Protein AF-Q3YJ24-F1 (afdb_monomer_lite)

Structure (mmCIF, N/CA/C/O backbone):
data_AF-Q3YJ24-F1
#
_entry.id   AF-Q3YJ24-F1
#
loop_
_atom_site.group_PDB
_atom_site.id
_atom_site.type_symbol
_atom_site.label_atom_id
_atom_site.label_alt_id
_atom_site.label_comp_id
_atom_site.label_asym_id
_atom_site.label_entity_id
_atom_site.label_seq_id
_atom_site.pdbx_PDB_ins_code
_atom_site.Cartn_x
_atom_site.Cartn_y
_atom_site.Cartn_z
_atom_site.occupancy
_atom_site.B_iso_or_equiv
_atom_site.auth_seq_id
_atom_site.auth_comp_id
_atom_site.auth_asym_id
_atom_site.auth_atom_id
_atom_site.pdbx_PDB_model_num
ATOM 1 N N . ALA A 1 1 ? -8.503 -7.978 -6.683 1.00 55.12 1 ALA A N 1
ATOM 2 C CA . ALA A 1 1 ? -8.125 -8.970 -5.659 1.00 55.12 1 ALA A CA 1
ATOM 3 C C . ALA A 1 1 ? -7.800 -8.287 -4.331 1.00 55.12 1 ALA A C 1
ATOM 5 O O . ALA A 1 1 ? -8.502 -8.546 -3.365 1.00 55.12 1 ALA A O 1
ATOM 6 N N . HIS A 1 2 ? -6.837 -7.352 -4.281 1.00 69.19 2 HIS A N 1
ATOM 7 C CA . HIS A 1 2 ? -6.417 -6.713 -3.018 1.00 69.19 2 HIS A CA 1
ATOM 8 C C . HIS A 1 2 ? -7.521 -5.976 -2.229 1.00 69.19 2 HIS A C 1
ATOM 10 O O . HIS A 1 2 ? -7.384 -5.855 -1.025 1.00 69.19 2 HIS A O 1
ATOM 16 N N . GLN A 1 3 ? -8.598 -5.510 -2.872 1.00 74.06 3 GLN A N 1
ATOM 17 C CA . GLN A 1 3 ? -9.699 -4.775 -2.212 1.00 74.06 3 GLN A CA 1
ATOM 18 C C . GLN A 1 3 ? -10.795 -5.683 -1.638 1.00 74.06 3 GLN A C 1
ATOM 20 O O . GLN A 1 3 ? -11.730 -5.222 -0.998 1.00 74.06 3 GLN A O 1
ATOM 25 N N . THR A 1 4 ? -10.741 -6.987 -1.919 1.00 82.38 4 THR A N 1
ATOM 26 C CA . THR A 1 4 ? -11.830 -7.922 -1.581 1.00 82.38 4 THR A CA 1
ATOM 27 C C . THR A 1 4 ? -11.365 -9.102 -0.738 1.00 82.38 4 THR A C 1
ATOM 29 O O . THR A 1 4 ? -12.187 -9.890 -0.285 1.00 82.38 4 THR A O 1
ATOM 32 N N . LEU A 1 5 ? -10.053 -9.276 -0.573 1.00 90.00 5 LEU A N 1
ATOM 33 C CA . LEU A 1 5 ? -9.471 -10.373 0.196 1.00 90.00 5 LEU A CA 1
ATOM 34 C C . LEU A 1 5 ? -9.221 -9.947 1.636 1.00 90.00 5 LEU A C 1
ATOM 36 O O . LEU A 1 5 ? -8.800 -8.828 1.882 1.00 90.00 5 LEU A O 1
ATOM 40 N N . ASN A 1 6 ? -9.373 -10.866 2.581 1.00 94.62 6 ASN A N 1
ATOM 41 C CA . ASN A 1 6 ? -8.941 -10.639 3.957 1.00 94.62 6 ASN A CA 1
ATOM 42 C C . ASN A 1 6 ? -7.487 -11.091 4.091 1.00 94.62 6 ASN A C 1
ATOM 44 O O . ASN A 1 6 ? -7.192 -12.260 3.839 1.00 94.62 6 ASN A O 1
ATOM 48 N N . TYR A 1 7 ? -6.584 -10.190 4.466 1.00 93.62 7 TYR A N 1
ATOM 49 C CA . TYR A 1 7 ? -5.164 -10.516 4.604 1.00 93.62 7 TYR A CA 1
ATOM 50 C C . TYR A 1 7 ? -4.448 -9.624 5.614 1.00 93.62 7 TYR A C 1
ATOM 52 O O . TYR A 1 7 ? -4.905 -8.543 5.987 1.00 93.62 7 TYR A O 1
ATOM 60 N N . GLU A 1 8 ? -3.284 -10.102 6.040 1.00 95.75 8 GLU A N 1
ATOM 61 C CA . GLU A 1 8 ? -2.324 -9.373 6.854 1.00 95.75 8 GLU A CA 1
ATOM 62 C C . GLU A 1 8 ? -0.966 -9.406 6.150 1.00 95.75 8 GLU A C 1
ATOM 64 O O . GLU A 1 8 ? -0.553 -10.438 5.619 1.00 95.75 8 GLU A O 1
ATOM 69 N N . GLN A 1 9 ? -0.277 -8.271 6.145 1.00 94.00 9 GLN A N 1
ATOM 70 C CA . GLN A 1 9 ? 1.064 -8.106 5.608 1.00 94.00 9 GLN A CA 1
ATOM 71 C C . GLN A 1 9 ? 1.954 -7.460 6.663 1.00 94.00 9 GLN A C 1
ATOM 73 O O . GLN A 1 9 ? 1.613 -6.430 7.241 1.00 94.00 9 GLN A O 1
ATOM 78 N N . LEU A 1 10 ? 3.116 -8.065 6.882 1.00 95.81 10 LEU A N 1
ATOM 79 C CA . LEU A 1 10 ? 4.224 -7.495 7.637 1.00 95.81 10 LEU A CA 1
ATOM 80 C C . LEU A 1 10 ? 5.298 -7.116 6.627 1.00 95.81 10 LEU A C 1
ATOM 82 O O . LEU A 1 10 ? 5.735 -7.970 5.853 1.00 95.81 10 LEU A O 1
ATOM 86 N N . TYR A 1 11 ? 5.696 -5.852 6.600 1.00 94.75 11 TYR A N 1
ATOM 87 C CA . TYR A 1 11 ? 6.665 -5.372 5.624 1.00 94.75 11 TYR A CA 1
ATOM 88 C C . TYR A 1 11 ? 7.549 -4.276 6.202 1.00 94.75 11 TYR A C 1
ATOM 90 O O . TYR A 1 11 ? 7.229 -3.645 7.208 1.00 94.75 11 TYR A O 1
ATOM 98 N N . ILE A 1 12 ? 8.685 -4.081 5.542 1.00 94.69 12 ILE A N 1
ATOM 99 C CA . ILE A 1 12 ? 9.585 -2.965 5.792 1.00 94.69 12 ILE A CA 1
ATOM 100 C C . ILE A 1 12 ? 9.316 -1.911 4.725 1.00 94.69 12 ILE A C 1
ATOM 102 O O . ILE A 1 12 ? 9.328 -2.220 3.531 1.00 94.69 12 ILE A O 1
ATOM 106 N N . PHE A 1 13 ? 9.091 -0.674 5.150 1.00 92.94 13 PHE A N 1
ATOM 107 C CA . PHE A 1 13 ? 9.051 0.483 4.271 1.00 92.94 13 PHE A CA 1
ATOM 108 C C . PHE A 1 13 ? 10.351 1.261 4.415 1.00 92.94 13 PHE A C 1
ATOM 110 O O . PHE A 1 13 ? 10.762 1.592 5.525 1.00 92.94 13 PHE A O 1
ATOM 117 N N . GLN A 1 14 ? 11.016 1.509 3.289 1.00 92.06 14 GLN A N 1
ATOM 118 C CA . GLN A 1 14 ? 12.280 2.230 3.257 1.00 92.06 14 GLN A CA 1
ATOM 119 C C . GLN A 1 14 ? 12.179 3.436 2.326 1.00 92.06 14 GLN A C 1
ATOM 121 O O . GLN A 1 14 ? 11.855 3.293 1.144 1.00 92.06 14 GLN A O 1
ATOM 126 N N . LYS A 1 15 ? 12.517 4.617 2.845 1.00 89.38 15 LYS A N 1
ATOM 127 C CA . LYS A 1 15 ? 12.589 5.871 2.092 1.00 89.38 15 LYS A CA 1
ATOM 128 C C . LYS A 1 15 ? 13.943 6.529 2.340 1.00 89.38 15 LYS A C 1
ATOM 130 O O . LYS A 1 15 ? 14.159 7.178 3.355 1.00 89.38 15 LYS A O 1
ATOM 135 N N . GLY A 1 16 ? 14.860 6.375 1.386 1.00 90.69 16 GLY A N 1
ATOM 136 C CA . GLY A 1 16 ? 16.252 6.772 1.600 1.00 90.69 16 GLY A CA 1
ATOM 137 C C . GLY A 1 16 ? 16.880 5.918 2.702 1.00 90.69 16 GLY A C 1
ATOM 138 O O . GLY A 1 16 ? 16.890 4.690 2.587 1.00 90.69 16 GLY A O 1
ATOM 139 N N . ASP A 1 17 ? 17.363 6.572 3.755 1.00 93.19 17 ASP A N 1
ATOM 140 C CA . ASP A 1 17 ? 17.972 5.914 4.918 1.00 93.19 17 ASP A CA 1
ATOM 141 C C . ASP A 1 17 ? 16.952 5.567 6.016 1.00 93.19 17 ASP A C 1
ATOM 143 O O . ASP A 1 17 ? 17.267 4.798 6.925 1.00 93.19 17 ASP A O 1
ATOM 147 N N . ASP A 1 18 ? 15.724 6.088 5.924 1.00 90.06 18 ASP A N 1
ATOM 148 C CA . ASP A 1 18 ? 14.662 5.806 6.887 1.00 90.06 18 ASP A CA 1
ATOM 149 C C . ASP A 1 18 ? 14.055 4.431 6.606 1.00 90.06 18 ASP A C 1
ATOM 151 O O . ASP A 1 18 ? 13.617 4.151 5.486 1.00 90.06 18 ASP A O 1
ATOM 155 N N . VAL A 1 19 ? 14.024 3.577 7.629 1.00 92.81 19 VAL A N 1
ATOM 156 C CA . VAL A 1 19 ? 13.500 2.207 7.575 1.00 92.81 19 VAL A CA 1
ATOM 157 C C . VAL A 1 19 ? 12.467 2.036 8.684 1.00 92.81 19 VAL A C 1
ATOM 159 O O . VAL A 1 19 ? 12.742 2.349 9.841 1.00 92.81 19 VAL A O 1
ATOM 162 N N . THR A 1 20 ? 11.281 1.531 8.352 1.00 93.38 20 THR A N 1
ATOM 163 C CA . THR A 1 20 ? 10.182 1.343 9.311 1.00 93.38 20 THR A CA 1
ATOM 164 C C . THR A 1 20 ? 9.511 -0.008 9.112 1.00 93.38 20 THR A C 1
ATOM 166 O O . THR A 1 20 ? 9.195 -0.387 7.983 1.00 93.38 20 THR A O 1
ATOM 169 N N . SER A 1 21 ? 9.269 -0.731 10.207 1.00 96.00 21 SER A N 1
ATOM 170 C CA . SER A 1 21 ? 8.483 -1.965 10.189 1.00 96.00 21 SER A CA 1
ATOM 171 C C . SER A 1 21 ? 6.998 -1.663 10.361 1.00 96.00 21 SER A C 1
ATOM 173 O O . SER A 1 21 ? 6.586 -0.972 11.295 1.00 96.00 21 SER A O 1
ATOM 175 N N . LEU A 1 22 ? 6.182 -2.217 9.469 1.00 96.06 22 LEU A N 1
ATOM 176 C CA . LEU A 1 22 ? 4.752 -1.949 9.387 1.00 96.06 22 LEU A CA 1
ATOM 177 C C . LEU A 1 22 ? 3.954 -3.247 9.369 1.00 96.06 22 LEU A C 1
ATOM 179 O O . LEU A 1 22 ? 4.390 -4.274 8.837 1.00 96.06 22 LEU A O 1
ATOM 183 N N . ARG A 1 23 ? 2.742 -3.182 9.920 1.00 96.69 23 ARG A N 1
ATOM 184 C CA . ARG A 1 23 ? 1.712 -4.201 9.725 1.00 96.69 23 ARG A CA 1
ATOM 185 C C . ARG A 1 23 ? 0.496 -3.580 9.067 1.00 96.69 23 ARG A C 1
ATOM 187 O O . ARG A 1 23 ? -0.144 -2.716 9.662 1.00 96.69 23 ARG A O 1
ATOM 194 N N . TYR A 1 24 ? 0.147 -4.083 7.893 1.00 95.69 24 TYR A N 1
ATOM 195 C CA . TYR A 1 24 ? -1.083 -3.742 7.200 1.00 95.69 24 TYR A CA 1
ATOM 196 C C . TYR A 1 24 ? -2.072 -4.902 7.285 1.00 95.69 24 TYR A C 1
ATOM 198 O O . TYR A 1 24 ? -1.725 -6.054 7.028 1.00 95.69 24 TYR A O 1
ATOM 206 N N . ARG A 1 25 ? -3.311 -4.609 7.663 1.00 96.06 25 ARG A N 1
ATOM 207 C CA . ARG A 1 25 ? -4.430 -5.551 7.651 1.00 96.06 25 ARG A CA 1
ATOM 208 C C . ARG A 1 25 ? -5.512 -4.985 6.771 1.00 96.06 25 ARG A C 1
ATOM 210 O O . ARG A 1 25 ? -5.867 -3.823 6.929 1.00 96.06 25 ARG A O 1
ATOM 217 N N . HIS A 1 26 ? -6.071 -5.830 5.928 1.00 94.69 26 HIS A N 1
ATOM 218 C CA . HIS A 1 26 ? -7.228 -5.496 5.122 1.00 94.69 26 HIS A CA 1
ATOM 219 C C . HIS A 1 26 ? -8.315 -6.537 5.365 1.00 94.69 26 HIS A C 1
ATOM 221 O O . HIS A 1 26 ? -8.043 -7.741 5.436 1.00 94.69 26 HIS A O 1
ATOM 227 N N . ALA A 1 27 ? -9.546 -6.061 5.503 1.00 95.12 27 ALA A N 1
ATOM 228 C CA . ALA A 1 27 ? -10.728 -6.884 5.623 1.00 95.12 27 ALA A CA 1
ATOM 229 C C . ALA A 1 27 ? -11.856 -6.310 4.766 1.00 95.12 27 ALA A C 1
ATOM 231 O O . ALA A 1 27 ? -12.082 -5.105 4.726 1.00 95.12 27 ALA A O 1
ATOM 232 N N . TYR A 1 28 ? -12.592 -7.200 4.119 1.00 93.12 28 TYR A N 1
ATOM 233 C CA . TYR A 1 28 ? -13.802 -6.892 3.387 1.00 93.12 28 TYR A CA 1
ATOM 234 C C . TYR A 1 28 ? -14.950 -7.691 4.000 1.00 93.12 28 TYR A C 1
ATOM 236 O O . TYR A 1 28 ? -14.935 -8.925 3.987 1.00 93.12 28 TYR A O 1
ATOM 244 N N . ASP A 1 29 ? -15.932 -6.995 4.564 1.00 92.62 29 ASP A N 1
ATOM 245 C CA . ASP A 1 29 ? -17.090 -7.607 5.215 1.00 92.62 29 ASP A CA 1
ATOM 246 C C . ASP A 1 29 ? -18.370 -6.845 4.870 1.00 92.62 29 ASP A C 1
ATOM 248 O O . ASP A 1 29 ? -18.388 -5.620 4.859 1.00 92.62 29 ASP A O 1
ATOM 252 N N . ASN A 1 30 ? -19.453 -7.570 4.574 1.00 90.75 30 ASN A N 1
ATOM 253 C CA . ASN A 1 30 ? -20.771 -6.997 4.268 1.00 90.75 30 ASN A CA 1
ATOM 254 C C . ASN A 1 30 ? -20.771 -5.877 3.203 1.00 90.75 30 ASN A C 1
ATOM 256 O O . ASN A 1 30 ? -21.548 -4.927 3.280 1.00 90.75 30 ASN A O 1
ATOM 260 N N . GLY A 1 31 ? -19.914 -5.995 2.184 1.00 88.88 31 GLY A N 1
ATOM 261 C CA . GLY A 1 31 ? -19.793 -4.993 1.122 1.00 88.88 31 GLY A CA 1
ATOM 262 C C . GLY A 1 31 ? -18.896 -3.805 1.479 1.00 88.88 31 GLY A C 1
ATOM 263 O O . GLY A 1 31 ? -18.763 -2.888 0.669 1.00 88.88 31 GLY A O 1
ATOM 264 N N . GLN A 1 32 ? -18.288 -3.829 2.666 1.00 90.12 32 GLN A N 1
ATOM 265 C CA . GLN A 1 32 ? -17.530 -2.733 3.236 1.00 90.12 32 GLN A CA 1
ATOM 266 C C . GLN A 1 32 ? -16.053 -3.091 3.416 1.00 90.12 32 GLN A C 1
ATOM 268 O O . GLN A 1 32 ? -15.708 -4.132 3.973 1.00 90.12 32 GLN A O 1
ATOM 273 N N . GLU A 1 33 ? -15.184 -2.193 2.958 1.00 91.62 33 GLU A N 1
ATOM 274 C CA . GLU A 1 33 ? -13.741 -2.256 3.171 1.00 91.62 33 GLU A CA 1
ATOM 275 C C . GLU A 1 33 ? -13.358 -1.668 4.535 1.00 91.62 33 GLU A C 1
ATOM 277 O O . GLU A 1 33 ? -13.878 -0.626 4.961 1.00 91.62 33 GLU A O 1
ATOM 282 N N . TYR A 1 34 ? -12.428 -2.357 5.190 1.00 95.19 34 TYR A N 1
ATOM 283 C CA . TYR A 1 34 ? -11.760 -1.969 6.419 1.00 95.19 34 TYR A CA 1
ATOM 284 C C . TYR A 1 34 ? -10.264 -2.212 6.259 1.00 95.19 34 TYR A C 1
ATOM 286 O O . TYR A 1 34 ? -9.844 -3.248 5.739 1.00 95.19 34 TYR A O 1
ATOM 294 N N . ALA A 1 35 ? -9.447 -1.307 6.783 1.00 95.62 35 ALA A N 1
ATOM 295 C CA . ALA A 1 35 ? -8.011 -1.531 6.844 1.00 95.62 35 ALA A CA 1
ATOM 296 C C . ALA A 1 35 ? -7.401 -0.959 8.122 1.00 95.62 35 ALA A C 1
ATOM 298 O O . ALA A 1 35 ? -7.939 -0.039 8.732 1.00 95.62 35 ALA A O 1
ATOM 299 N N . GLN A 1 36 ? -6.260 -1.507 8.520 1.00 96.69 36 GLN A N 1
ATOM 300 C CA . GLN A 1 36 ? -5.425 -0.992 9.598 1.00 96.69 36 GLN A CA 1
ATOM 301 C C . GLN A 1 36 ? -3.983 -0.966 9.109 1.00 96.69 36 GLN A C 1
ATOM 303 O O . GLN A 1 36 ? -3.470 -2.001 8.688 1.00 96.69 36 GLN A O 1
ATOM 308 N N . LEU A 1 37 ? -3.323 0.179 9.235 1.00 96.75 37 LEU A N 1
ATOM 309 C CA . LEU A 1 37 ? -1.875 0.294 9.136 1.00 96.75 37 LEU A CA 1
ATOM 310 C C . LEU A 1 37 ? -1.316 0.619 10.520 1.00 96.75 37 LEU A C 1
ATOM 312 O O . LEU A 1 37 ? -1.809 1.518 11.195 1.00 96.75 37 LEU A O 1
ATOM 316 N N . LEU A 1 38 ? -0.315 -0.138 10.958 1.00 97.00 38 LEU A N 1
ATOM 317 C CA . LEU A 1 38 ? 0.305 0.016 12.268 1.00 97.00 38 LEU A CA 1
ATOM 318 C C . LEU A 1 38 ? 1.824 0.115 12.135 1.00 97.00 38 LEU A C 1
ATOM 320 O O . LEU A 1 38 ? 2.450 -0.799 11.593 1.00 97.00 38 LEU A O 1
ATOM 324 N N . HIS A 1 39 ? 2.396 1.160 12.729 1.00 96.12 39 HIS A N 1
ATOM 325 C CA . HIS A 1 39 ? 3.832 1.284 12.962 1.00 96.12 39 HIS A CA 1
ATOM 326 C C . HIS A 1 39 ? 4.238 0.351 14.104 1.00 96.12 39 HIS A C 1
ATOM 328 O O . HIS A 1 39 ? 3.673 0.397 15.201 1.00 96.12 39 HIS A O 1
ATOM 334 N N . LEU A 1 40 ? 5.167 -0.563 13.816 1.00 95.69 40 LEU A N 1
ATOM 335 C CA . LEU A 1 40 ? 5.638 -1.572 14.772 1.00 95.69 40 LEU A CA 1
ATOM 336 C C . LEU A 1 40 ? 6.852 -1.098 15.575 1.00 95.69 40 LEU A C 1
ATOM 338 O O . LEU A 1 40 ? 7.099 -1.621 16.661 1.00 95.69 40 LEU A O 1
ATOM 342 N N . ASP A 1 41 ? 7.564 -0.108 15.046 1.00 89.88 41 ASP A N 1
ATOM 343 C CA . ASP A 1 41 ? 8.732 0.514 15.657 1.00 89.88 41 ASP A CA 1
ATOM 344 C C . ASP A 1 41 ? 8.390 1.939 16.130 1.00 89.88 41 ASP A C 1
ATOM 346 O O . ASP A 1 41 ? 7.385 2.516 15.719 1.00 89.88 41 ASP A O 1
ATOM 350 N N . ALA A 1 42 ? 9.256 2.527 16.962 1.00 84.81 42 ALA A N 1
ATOM 351 C CA . ALA A 1 42 ? 9.107 3.885 17.501 1.00 84.81 42 ALA A CA 1
ATOM 352 C C . ALA A 1 42 ? 7.785 4.117 18.274 1.00 84.81 42 ALA A C 1
ATOM 354 O O . ALA A 1 42 ? 7.295 3.230 18.980 1.00 84.81 42 ALA A O 1
ATOM 355 N N . THR A 1 43 ? 7.263 5.348 18.255 1.00 88.75 43 THR A N 1
ATOM 356 C CA . THR A 1 43 ? 5.964 5.683 18.846 1.00 88.75 43 THR A CA 1
ATOM 357 C C . THR A 1 43 ? 4.855 4.976 18.086 1.00 88.75 43 THR A C 1
ATOM 359 O O . THR A 1 43 ? 4.836 4.962 16.860 1.00 88.75 43 THR A O 1
ATOM 362 N N . ARG A 1 44 ? 3.913 4.390 18.828 1.00 92.75 44 ARG A N 1
ATOM 363 C CA . ARG A 1 44 ? 2.791 3.665 18.238 1.00 92.75 44 ARG A CA 1
ATOM 364 C C . ARG A 1 44 ? 1.898 4.629 17.456 1.00 92.75 44 ARG A C 1
ATOM 366 O O . ARG A 1 44 ? 1.102 5.343 18.061 1.00 92.75 44 ARG A O 1
ATOM 373 N N . GLU A 1 45 ? 1.995 4.573 16.136 1.00 95.75 45 GLU A N 1
ATOM 374 C CA . GLU A 1 45 ? 1.089 5.246 15.210 1.00 95.75 45 GLU A CA 1
ATOM 375 C C . GLU A 1 45 ? 0.227 4.230 14.467 1.00 95.75 45 GLU A C 1
ATOM 377 O O . GLU A 1 45 ? 0.694 3.165 14.049 1.00 95.75 45 GLU A O 1
ATOM 382 N N . GLU A 1 46 ? -1.058 4.539 14.349 1.00 96.75 46 GLU A N 1
ATOM 383 C CA . GLU A 1 46 ? -2.062 3.640 13.807 1.00 96.75 46 GLU A CA 1
ATOM 384 C C . GLU A 1 46 ? -3.054 4.418 12.941 1.00 96.75 46 GLU A C 1
ATOM 386 O O . GLU A 1 46 ? -3.653 5.399 13.387 1.00 96.75 46 GLU A O 1
ATOM 391 N N . MET A 1 47 ? -3.250 3.953 11.709 1.00 97.31 47 MET A N 1
ATOM 392 C CA . MET A 1 47 ? -4.300 4.431 10.818 1.00 97.31 47 MET A CA 1
ATOM 393 C C . MET A 1 47 ? -5.352 3.344 10.636 1.00 97.31 47 MET A C 1
ATOM 395 O O . MET A 1 47 ? -5.017 2.189 10.371 1.00 97.31 47 MET A O 1
ATOM 399 N N . ILE A 1 48 ? -6.627 3.710 10.749 1.00 97.44 48 ILE A N 1
ATOM 400 C CA . ILE A 1 48 ? -7.751 2.785 10.570 1.00 97.44 48 ILE A CA 1
ATOM 401 C C . ILE A 1 48 ? -8.683 3.339 9.499 1.00 97.44 48 ILE A C 1
ATOM 403 O O . ILE A 1 48 ? -9.276 4.400 9.687 1.00 97.44 48 ILE A O 1
ATOM 407 N N . LEU A 1 49 ? -8.833 2.602 8.402 1.00 95.81 49 LEU A N 1
ATOM 408 C CA . LEU A 1 49 ? -9.835 2.847 7.372 1.00 95.81 49 LEU A CA 1
ATOM 409 C C . LEU A 1 49 ? -11.136 2.142 7.746 1.00 95.81 49 LEU A C 1
ATOM 411 O O . LEU A 1 49 ? -11.159 0.935 8.004 1.00 95.81 49 LEU A O 1
ATOM 415 N N . ARG A 1 50 ? -12.226 2.898 7.700 1.00 95.31 50 ARG A N 1
ATOM 416 C CA . ARG A 1 50 ? -13.589 2.383 7.689 1.00 95.31 50 ARG A CA 1
ATOM 417 C C . ARG A 1 50 ? -14.388 3.212 6.700 1.00 95.31 50 ARG A C 1
ATOM 419 O O . ARG A 1 50 ? -14.467 4.427 6.863 1.00 95.31 50 ARG A O 1
ATOM 426 N N . GLU A 1 51 ? -15.016 2.555 5.731 1.00 88.62 51 GLU A N 1
ATOM 427 C CA . GLU A 1 51 ? -15.743 3.268 4.673 1.00 88.62 51 GLU A CA 1
ATOM 428 C C . GLU A 1 51 ? -14.800 4.153 3.861 1.00 88.62 51 GLU A C 1
ATOM 430 O O . GLU A 1 51 ? -13.850 3.649 3.271 1.00 88.62 51 GLU A O 1
ATOM 435 N N . ASP A 1 52 ? -15.061 5.449 3.809 1.00 92.62 52 ASP A N 1
ATOM 436 C CA . ASP A 1 52 ? -14.242 6.447 3.134 1.00 92.62 52 ASP A CA 1
ATOM 437 C C . ASP A 1 52 ? -13.599 7.407 4.141 1.00 92.62 52 ASP A C 1
ATOM 439 O O . ASP A 1 52 ? -13.313 8.564 3.822 1.00 92.62 52 ASP A O 1
ATOM 443 N N . VAL A 1 53 ? -13.400 6.939 5.377 1.00 96.44 53 VAL A N 1
ATOM 444 C CA . VAL A 1 53 ? -12.816 7.712 6.469 1.00 96.44 53 VAL A CA 1
ATOM 445 C C . VAL A 1 53 ? -11.632 6.961 7.061 1.00 96.44 53 VAL A C 1
ATOM 447 O O . VAL A 1 53 ? -11.756 5.824 7.519 1.00 96.44 53 VAL A O 1
ATOM 450 N N . VAL A 1 54 ? -10.484 7.632 7.102 1.00 97.56 54 VAL A N 1
ATOM 451 C CA . VAL A 1 54 ? -9.285 7.148 7.787 1.00 97.56 54 VAL A CA 1
ATOM 452 C C . VAL A 1 54 ? -9.118 7.924 9.085 1.00 97.56 54 VAL A C 1
ATOM 454 O O . VAL A 1 54 ? -8.999 9.150 9.070 1.00 97.56 54 VAL A O 1
ATOM 457 N N . GLY A 1 55 ? -9.138 7.211 10.208 1.00 97.81 55 GLY A N 1
ATOM 458 C CA . GLY A 1 55 ? -8.784 7.738 11.523 1.00 97.81 55 GLY A CA 1
ATOM 459 C C . GLY A 1 55 ? -7.290 7.588 11.789 1.00 97.81 55 GLY A C 1
ATOM 460 O O . GLY A 1 55 ? -6.724 6.544 11.479 1.00 97.81 55 GLY A O 1
ATOM 461 N N . TYR A 1 56 ? -6.685 8.616 12.378 1.00 97.44 56 TYR A N 1
ATOM 462 C CA . TYR A 1 56 ? -5.261 8.697 12.696 1.00 97.44 56 TYR A CA 1
ATOM 463 C C . TYR A 1 56 ? -5.063 8.763 14.211 1.00 97.44 56 TYR A C 1
ATOM 465 O O . TYR A 1 56 ? -5.659 9.614 14.881 1.00 97.44 56 TYR A 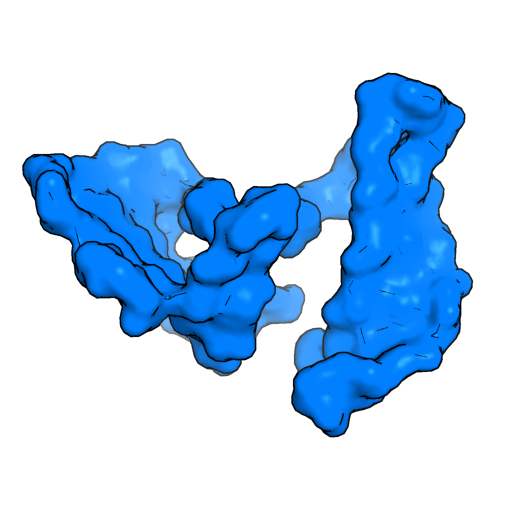O 1
ATOM 473 N N . PHE A 1 57 ? -4.219 7.880 14.743 1.00 97.19 57 PHE A N 1
ATOM 474 C CA . PHE A 1 57 ? -3.924 7.753 16.167 1.00 97.19 57 PHE A CA 1
ATOM 475 C C . PHE A 1 57 ? -2.409 7.713 16.387 1.00 97.19 57 PHE A C 1
ATOM 477 O O . PHE A 1 57 ? -1.708 6.957 15.721 1.00 97.19 57 PHE A O 1
ATOM 484 N N . GLY A 1 58 ? -1.910 8.489 17.346 1.00 95.12 58 GLY A N 1
ATOM 485 C CA . GLY A 1 58 ? -0.485 8.581 17.668 1.00 95.12 58 GLY A CA 1
ATOM 486 C C . GLY A 1 58 ? -0.246 9.492 18.870 1.00 95.12 58 GLY A C 1
ATOM 487 O O . GLY A 1 58 ? -1.168 9.737 19.651 1.00 95.12 58 GLY A O 1
ATOM 488 N N . ASP A 1 59 ? 0.967 10.032 19.002 1.00 95.06 59 ASP A N 1
ATOM 489 C CA . ASP A 1 59 ? 1.317 11.022 20.040 1.00 95.06 59 ASP A CA 1
ATOM 490 C C . ASP A 1 59 ? 0.886 12.450 19.641 1.00 95.06 59 ASP A C 1
ATOM 492 O O . ASP A 1 59 ? 1.644 13.419 19.665 1.00 95.06 59 ASP A O 1
ATOM 496 N N . TYR A 1 60 ? -0.357 12.564 19.181 1.00 95.00 60 TYR A N 1
ATOM 497 C CA . TYR A 1 60 ? -1.011 13.795 18.749 1.00 95.00 60 TYR A CA 1
ATOM 498 C C . TYR A 1 60 ? -2.524 13.677 18.960 1.00 95.00 60 TYR A C 1
ATOM 500 O O . TYR A 1 60 ? -3.054 12.593 19.204 1.00 95.00 60 TYR A O 1
ATOM 508 N N . GLN A 1 61 ? -3.246 14.797 18.863 1.00 97.19 61 GLN A N 1
ATOM 509 C CA . GLN A 1 61 ? -4.707 14.790 18.955 1.00 97.19 61 GLN A CA 1
ATOM 510 C C . GLN A 1 61 ? -5.299 13.973 17.791 1.00 97.19 61 GLN A C 1
ATOM 512 O O . GLN A 1 61 ? -5.110 14.377 16.641 1.00 97.19 61 GLN A O 1
ATOM 517 N N . PRO A 1 62 ? -6.040 12.876 18.051 1.00 97.69 62 PRO A N 1
ATOM 518 C CA . PRO A 1 62 ? -6.595 12.052 16.985 1.00 97.69 62 PRO A CA 1
ATOM 519 C C . PRO A 1 62 ? -7.507 12.848 16.055 1.00 97.69 62 PRO A C 1
ATOM 521 O O . PRO A 1 62 ? -8.295 13.688 16.503 1.00 97.69 62 PRO A O 1
ATOM 524 N N . PHE A 1 63 ? -7.414 12.554 14.763 1.00 97.38 63 PHE A N 1
ATOM 525 C CA . PHE A 1 63 ? -8.202 13.202 13.719 1.00 97.38 63 PHE A CA 1
ATOM 526 C C . PHE A 1 63 ? -8.635 12.193 12.654 1.00 97.38 63 PHE A C 1
ATOM 528 O O . PHE A 1 63 ? -8.259 11.019 12.684 1.00 97.38 63 PHE A O 1
ATOM 535 N N . SER A 1 64 ? -9.476 12.631 11.719 1.00 97.44 64 SER A N 1
ATOM 536 C CA . SER A 1 64 ? -9.915 11.789 10.607 1.00 97.44 64 SER A CA 1
ATOM 537 C C . SER A 1 64 ? -9.952 12.564 9.303 1.00 97.44 64 SER A C 1
ATOM 539 O O . SER A 1 64 ? -10.283 13.751 9.286 1.00 97.44 64 SER A O 1
ATOM 541 N N . LEU A 1 65 ? -9.631 11.876 8.212 1.00 96.75 65 LEU A N 1
ATOM 542 C CA . LEU A 1 65 ? -9.671 12.410 6.857 1.00 96.75 65 LEU A CA 1
ATOM 543 C C . LEU A 1 65 ? -10.632 11.589 6.006 1.00 96.75 65 LEU A C 1
ATOM 545 O O . LEU A 1 65 ? -10.689 10.366 6.125 1.00 96.75 65 LEU A O 1
ATOM 549 N N . LYS A 1 66 ? -11.370 12.272 5.128 1.00 96.38 66 LYS A N 1
ATOM 550 C CA . LYS A 1 66 ? -12.241 11.621 4.152 1.00 96.38 66 LYS A CA 1
ATOM 551 C C . LYS A 1 66 ? -11.420 11.213 2.927 1.00 96.38 66 LYS A C 1
ATOM 553 O O . LYS A 1 66 ? -11.082 12.062 2.104 1.00 96.38 66 LYS A O 1
ATOM 558 N N . THR A 1 67 ? -11.077 9.935 2.833 1.00 92.94 67 THR A N 1
ATOM 559 C CA . THR A 1 67 ? -10.269 9.338 1.764 1.00 92.94 67 THR A CA 1
ATOM 560 C C . THR A 1 67 ? -10.625 7.853 1.614 1.00 92.94 67 THR A C 1
ATOM 562 O O . THR A 1 67 ? -10.860 7.187 2.622 1.00 92.94 67 THR A O 1
ATOM 565 N N . PRO A 1 68 ? -10.663 7.305 0.385 1.00 90.62 68 PRO A N 1
ATOM 566 C CA . PRO A 1 68 ? -11.033 5.907 0.158 1.00 90.62 68 PRO A CA 1
ATOM 567 C C . PRO A 1 68 ? -9.948 4.892 0.557 1.00 90.62 68 PRO A C 1
ATOM 569 O O . PRO A 1 68 ? -10.199 3.698 0.490 1.00 90.62 68 PRO A O 1
ATOM 572 N N . HIS A 1 69 ? -8.738 5.330 0.916 1.00 90.19 69 HIS A N 1
ATOM 573 C CA . HIS A 1 69 ? -7.644 4.456 1.351 1.00 90.19 69 HIS A CA 1
ATOM 574 C C . HIS A 1 69 ? -6.653 5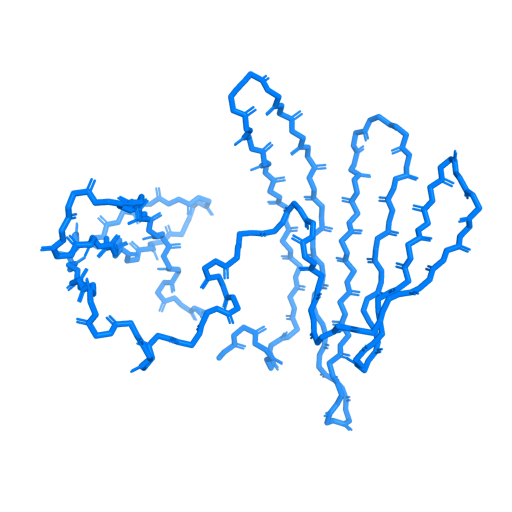.199 2.256 1.00 90.19 69 HIS A C 1
ATOM 576 O O . HIS A 1 69 ? -6.607 6.434 2.265 1.00 90.19 69 HIS A O 1
ATOM 582 N N . ILE A 1 70 ? -5.844 4.435 2.997 1.00 92.12 70 ILE A N 1
ATOM 583 C CA . ILE A 1 70 ? -4.725 4.951 3.801 1.00 92.12 70 ILE A CA 1
ATOM 584 C C . ILE A 1 70 ? -3.631 5.442 2.841 1.00 92.12 70 ILE A C 1
ATOM 586 O O . ILE A 1 70 ? -3.177 4.683 1.984 1.00 92.12 70 ILE A O 1
ATOM 590 N N . LEU A 1 71 ? -3.252 6.718 2.953 1.00 86.00 71 LEU A N 1
ATOM 591 C CA . LEU A 1 71 ? -2.292 7.377 2.054 1.00 86.00 71 LEU A CA 1
ATOM 592 C C . LEU A 1 71 ? -0.836 7.222 2.510 1.00 86.00 71 LEU A C 1
ATOM 594 O O . LEU A 1 71 ? 0.082 7.333 1.697 1.00 86.00 71 LEU A O 1
ATOM 598 N N . ASP A 1 72 ? -0.643 6.998 3.804 1.00 87.19 72 ASP A N 1
ATOM 599 C CA . ASP A 1 72 ? 0.651 6.991 4.471 1.00 87.19 72 ASP A CA 1
ATOM 600 C C . ASP A 1 72 ? 1.304 5.609 4.403 1.00 87.19 72 ASP A C 1
ATOM 602 O O . ASP A 1 72 ? 0.620 4.590 4.497 1.00 87.19 72 ASP A O 1
ATOM 606 N N . ASP A 1 73 ? 2.624 5.593 4.197 1.00 83.62 73 ASP A N 1
ATOM 607 C CA . ASP A 1 73 ? 3.536 4.440 4.283 1.00 83.62 73 ASP A CA 1
ATOM 608 C C . ASP A 1 73 ? 3.065 3.125 3.632 1.00 83.62 73 ASP A C 1
ATOM 610 O O . ASP A 1 73 ? 3.531 2.022 3.941 1.00 83.62 73 ASP A O 1
ATOM 614 N N . PHE A 1 74 ? 2.183 3.255 2.640 1.00 81.75 74 PHE A N 1
ATOM 615 C CA . PHE A 1 74 ? 1.715 2.193 1.769 1.00 81.75 74 PHE A CA 1
ATOM 616 C C . PHE A 1 74 ? 1.929 2.609 0.305 1.00 81.75 74 PHE A C 1
ATOM 618 O O . PHE A 1 74 ? 1.594 3.735 -0.075 1.00 81.75 74 PHE A O 1
ATOM 625 N N . PRO A 1 75 ? 2.502 1.750 -0.559 1.00 83.06 75 PRO A N 1
ATOM 626 C CA . PRO A 1 75 ? 2.814 2.142 -1.930 1.00 83.06 75 PRO A CA 1
ATOM 627 C C . PRO A 1 75 ? 1.566 2.572 -2.719 1.00 83.06 75 PRO A C 1
ATOM 629 O O . PRO A 1 75 ? 0.688 1.762 -3.012 1.00 83.06 75 PRO A O 1
ATOM 632 N N . THR A 1 76 ? 1.529 3.832 -3.159 1.00 84.19 76 THR A N 1
ATOM 633 C CA . THR A 1 76 ? 0.404 4.434 -3.913 1.00 84.19 76 THR A CA 1
ATOM 634 C C . THR A 1 76 ? 0.035 3.682 -5.194 1.00 84.19 76 THR A C 1
ATOM 636 O O . THR A 1 76 ? -1.110 3.715 -5.649 1.00 84.19 76 THR A O 1
ATOM 639 N N . VAL A 1 77 ? 0.995 2.959 -5.773 1.00 88.25 77 VAL A N 1
ATOM 640 C CA . VAL A 1 77 ? 0.791 2.097 -6.942 1.00 88.25 77 VAL A CA 1
ATOM 641 C C . VAL A 1 77 ? -0.264 1.012 -6.701 1.00 88.25 77 VAL A C 1
ATOM 643 O O . VAL A 1 77 ? -0.943 0.622 -7.645 1.00 88.25 77 VAL A O 1
ATOM 646 N N . VAL A 1 78 ? -0.465 0.562 -5.457 1.00 86.69 78 VAL A N 1
ATOM 647 C CA . VAL A 1 78 ? -1.462 -0.472 -5.126 1.00 86.69 78 VAL A CA 1
ATOM 648 C C . VAL A 1 78 ? -2.890 0.032 -5.356 1.00 86.69 78 VAL A C 1
ATOM 650 O O . VAL A 1 78 ? -3.727 -0.716 -5.855 1.00 86.69 78 VAL A O 1
ATOM 653 N N . TYR A 1 79 ? -3.146 1.315 -5.088 1.00 85.56 79 TYR A N 1
ATOM 654 C CA . TYR A 1 79 ? -4.459 1.949 -5.259 1.00 85.56 79 TYR A CA 1
ATOM 655 C C . TYR A 1 79 ? -4.641 2.626 -6.627 1.00 85.56 79 TYR A C 1
ATOM 657 O O . TYR A 1 79 ? -5.651 3.285 -6.877 1.00 85.56 79 TYR A O 1
ATOM 665 N N . SER A 1 80 ? -3.663 2.503 -7.526 1.00 88.31 80 SER A N 1
ATOM 666 C CA . SER A 1 80 ? -3.684 3.192 -8.816 1.00 88.31 80 SER A CA 1
ATOM 667 C C . SER A 1 80 ? -4.680 2.565 -9.793 1.00 88.31 80 SER A C 1
ATOM 669 O O . SER A 1 80 ? -4.747 1.347 -9.958 1.00 88.31 80 SER A O 1
ATOM 671 N N . ASN A 1 81 ? -5.408 3.406 -10.532 1.00 90.00 81 ASN A N 1
ATOM 672 C CA . ASN A 1 81 ? -6.209 2.944 -11.660 1.00 90.00 81 ASN A CA 1
ATOM 673 C C . ASN A 1 81 ? -5.318 2.742 -12.897 1.00 90.00 81 ASN A C 1
ATOM 675 O O . ASN A 1 81 ? -5.107 3.662 -13.687 1.00 90.00 81 ASN A O 1
ATOM 679 N N . PHE A 1 82 ? -4.824 1.517 -13.089 1.00 90.38 82 PHE A N 1
ATOM 680 C CA . PHE A 1 82 ? -3.921 1.182 -14.196 1.00 90.38 82 PHE A CA 1
ATOM 681 C C . PHE A 1 82 ? -4.507 1.448 -15.592 1.00 90.38 82 PHE A C 1
ATOM 683 O O . PHE A 1 82 ? -3.741 1.679 -16.525 1.00 90.38 82 PHE A O 1
ATOM 690 N N . SER A 1 83 ? -5.839 1.487 -15.747 1.00 89.12 83 SER A N 1
ATOM 691 C CA . SER A 1 83 ? -6.478 1.821 -17.032 1.00 89.12 83 SER A CA 1
ATOM 692 C C . SER A 1 83 ? -6.243 3.269 -17.474 1.00 89.12 83 SER A C 1
ATOM 694 O O . SER A 1 83 ? -6.325 3.564 -18.660 1.00 89.12 83 SER A O 1
ATOM 696 N N . GLN A 1 84 ? -5.903 4.162 -16.540 1.00 91.44 84 GLN A N 1
ATOM 697 C CA . GLN A 1 84 ? -5.625 5.574 -16.812 1.00 91.44 84 GLN A CA 1
ATOM 698 C C . GLN A 1 84 ? -4.131 5.851 -17.057 1.00 91.44 84 GLN A C 1
ATOM 700 O O . GLN A 1 84 ? -3.742 6.990 -17.306 1.00 91.44 84 GLN A O 1
ATOM 705 N N . LEU A 1 85 ? -3.270 4.827 -17.007 1.00 91.06 85 LEU A N 1
ATOM 706 C CA . LEU A 1 85 ? -1.818 4.969 -17.155 1.00 91.06 85 LEU A CA 1
ATOM 707 C C . LEU A 1 85 ? -1.348 4.835 -18.615 1.00 91.06 85 LEU A C 1
ATOM 709 O O . LEU A 1 85 ? -0.338 4.192 -18.894 1.00 91.06 85 LEU A O 1
ATOM 713 N N . GLU A 1 86 ? -2.038 5.479 -19.560 1.00 90.88 86 GLU A N 1
ATOM 714 C CA . GLU A 1 86 ? -1.705 5.437 -20.999 1.00 90.88 86 GLU A CA 1
ATOM 715 C C . GLU A 1 86 ? -0.278 5.937 -21.298 1.00 90.88 86 GLU A C 1
ATOM 717 O O . GLU A 1 86 ? 0.423 5.426 -22.177 1.00 90.88 86 GLU A O 1
ATOM 722 N N . GLY A 1 87 ? 0.194 6.909 -20.511 1.00 93.56 87 GLY A N 1
ATOM 723 C CA . GLY A 1 87 ? 1.545 7.462 -20.601 1.00 93.56 87 GLY A CA 1
ATOM 724 C C . GLY A 1 87 ? 2.652 6.552 -20.054 1.00 93.56 87 GLY A C 1
ATOM 725 O O . GLY A 1 87 ? 3.798 7.000 -20.007 1.00 93.56 87 GLY A O 1
ATOM 726 N N . TYR A 1 88 ? 2.332 5.327 -19.632 1.00 95.88 88 TYR A N 1
ATOM 727 C CA . TYR A 1 88 ? 3.274 4.336 -19.119 1.00 95.88 88 TYR A CA 1
ATOM 728 C C . TYR A 1 88 ? 3.290 3.073 -19.994 1.00 95.88 88 TYR A C 1
ATOM 730 O O . TYR A 1 88 ? 2.374 2.786 -20.770 1.00 95.88 88 TYR A O 1
ATOM 738 N N . ALA A 1 89 ? 4.378 2.318 -19.894 1.00 95.56 89 ALA A N 1
ATOM 739 C CA . ALA A 1 89 ? 4.525 0.980 -20.441 1.00 95.56 89 ALA A CA 1
ATOM 740 C C . ALA A 1 89 ? 4.650 -0.030 -19.295 1.00 95.56 89 ALA A C 1
ATOM 742 O O . ALA A 1 89 ? 5.384 0.202 -18.333 1.00 95.56 89 ALA A O 1
ATOM 743 N N . PHE A 1 90 ? 3.950 -1.155 -19.429 1.00 96.12 90 PHE A N 1
ATOM 744 C CA . PHE A 1 90 ? 4.014 -2.284 -18.507 1.00 96.12 90 PHE A CA 1
ATOM 745 C C . PHE A 1 90 ? 4.885 -3.366 -19.138 1.00 96.12 90 PHE A C 1
ATOM 747 O O . PHE A 1 90 ? 4.551 -3.886 -20.202 1.00 96.12 90 PHE A O 1
ATOM 754 N N . LEU A 1 91 ? 6.017 -3.668 -18.512 1.00 97.12 91 LEU A N 1
ATOM 755 C CA . LEU A 1 91 ? 6.989 -4.636 -19.012 1.00 97.12 91 LEU A CA 1
ATOM 756 C C . LEU A 1 91 ? 6.995 -5.856 -18.088 1.00 97.12 91 LEU A C 1
ATOM 758 O O . LEU A 1 91 ? 7.242 -5.716 -16.888 1.00 97.12 91 LEU A O 1
ATOM 762 N N . ASP A 1 92 ? 6.718 -7.035 -18.647 1.00 97.00 92 ASP A N 1
ATOM 763 C CA . ASP A 1 92 ? 6.895 -8.306 -17.942 1.00 97.00 92 ASP A CA 1
ATOM 764 C C . ASP A 1 92 ? 8.393 -8.627 -17.877 1.00 97.00 92 ASP A C 1
ATOM 766 O O . ASP A 1 92 ? 9.065 -8.792 -18.898 1.00 97.00 92 ASP A O 1
ATOM 770 N N . ASN A 1 93 ? 8.914 -8.671 -16.656 1.00 97.12 93 ASN A N 1
ATOM 771 C CA . ASN A 1 93 ? 10.313 -8.917 -16.342 1.00 97.12 93 ASN A CA 1
ATOM 772 C C . ASN A 1 93 ? 10.546 -10.355 -15.842 1.00 97.12 93 ASN A C 1
ATOM 774 O O . ASN A 1 93 ? 11.599 -10.654 -15.275 1.00 97.12 93 ASN A O 1
ATOM 778 N N . GLY A 1 94 ? 9.585 -11.254 -16.064 1.00 97.50 94 GLY A N 1
ATOM 779 C CA . GLY A 1 94 ? 9.660 -12.658 -15.694 1.00 97.50 94 GLY A CA 1
ATOM 780 C C . GLY A 1 94 ? 9.254 -12.907 -14.245 1.00 97.50 94 GLY A C 1
ATOM 781 O O . GLY A 1 94 ? 8.359 -12.260 -13.701 1.00 97.50 94 GLY A O 1
ATOM 782 N N . LYS A 1 95 ? 9.896 -13.891 -13.612 1.00 97.69 95 LYS A N 1
ATOM 783 C CA . LYS A 1 95 ? 9.567 -14.343 -12.255 1.00 97.69 95 LYS A CA 1
ATOM 784 C C . LYS A 1 95 ? 10.774 -14.239 -11.337 1.00 97.69 95 LYS A C 1
ATOM 786 O O . LYS A 1 95 ? 11.905 -14.465 -11.762 1.00 97.69 95 LYS A O 1
ATOM 791 N N . SER A 1 96 ? 10.521 -13.944 -10.071 1.00 97.88 96 SER A N 1
ATOM 792 C CA . SER A 1 96 ? 11.521 -13.943 -9.005 1.00 97.88 96 SER A CA 1
ATOM 793 C C . SER A 1 96 ? 10.920 -14.510 -7.719 1.00 97.88 96 SER A C 1
ATOM 795 O O . SER A 1 96 ? 9.712 -14.722 -7.636 1.00 97.88 96 SER A O 1
ATOM 797 N N . ARG A 1 97 ? 11.759 -14.774 -6.716 1.00 97.06 97 ARG A N 1
ATOM 798 C CA . ARG A 1 97 ? 11.322 -15.208 -5.386 1.00 97.06 97 ARG A CA 1
ATOM 799 C C . ARG A 1 97 ? 11.480 -14.064 -4.388 1.00 97.06 97 ARG A C 1
ATOM 801 O O . ARG A 1 97 ? 12.580 -13.538 -4.240 1.00 97.06 97 ARG A O 1
ATOM 808 N N . VAL A 1 98 ? 10.404 -13.711 -3.689 1.00 96.50 98 VAL A N 1
ATOM 809 C CA . VAL A 1 98 ? 10.385 -12.716 -2.601 1.00 96.50 98 VAL A CA 1
ATOM 810 C C . VAL A 1 98 ? 9.425 -13.184 -1.511 1.00 96.50 98 VAL A C 1
ATOM 812 O O . VAL A 1 98 ? 8.410 -13.795 -1.826 1.00 96.50 98 VAL A O 1
ATOM 815 N N . ALA A 1 99 ? 9.766 -12.959 -0.237 1.00 95.38 99 ALA A N 1
ATOM 816 C CA . ALA A 1 99 ? 8.990 -13.457 0.909 1.00 95.38 99 ALA A CA 1
ATOM 817 C C . ALA A 1 99 ? 8.656 -14.967 0.811 1.00 95.38 99 ALA A C 1
ATOM 819 O O . ALA A 1 99 ? 7.572 -15.404 1.177 1.00 95.38 99 ALA A O 1
ATOM 820 N N . ASP A 1 100 ? 9.595 -15.745 0.259 1.00 96.31 100 ASP A N 1
ATOM 821 C CA . ASP A 1 100 ? 9.466 -17.174 -0.069 1.00 96.31 100 ASP A CA 1
ATOM 822 C C . ASP A 1 100 ? 8.314 -17.560 -1.024 1.00 96.31 100 ASP A C 1
ATOM 824 O O . ASP A 1 100 ? 7.943 -18.726 -1.149 1.00 96.31 100 ASP A O 1
ATOM 828 N N . ARG A 1 101 ? 7.793 -16.599 -1.789 1.00 96.69 101 ARG A N 1
ATOM 829 C CA . ARG A 1 101 ? 6.787 -16.839 -2.830 1.00 96.69 101 ARG A CA 1
ATOM 830 C C . ARG A 1 101 ? 7.346 -16.573 -4.214 1.00 96.69 101 ARG A C 1
ATOM 832 O O . ARG A 1 101 ? 8.236 -15.737 -4.390 1.00 96.69 101 ARG A O 1
ATOM 839 N N . ILE A 1 102 ? 6.832 -17.299 -5.204 1.00 97.88 102 ILE A N 1
ATOM 840 C CA . ILE A 1 102 ? 7.097 -16.993 -6.609 1.00 97.88 102 ILE A CA 1
ATOM 841 C C . ILE A 1 102 ? 6.234 -15.796 -6.993 1.00 97.88 102 ILE A C 1
ATOM 843 O O 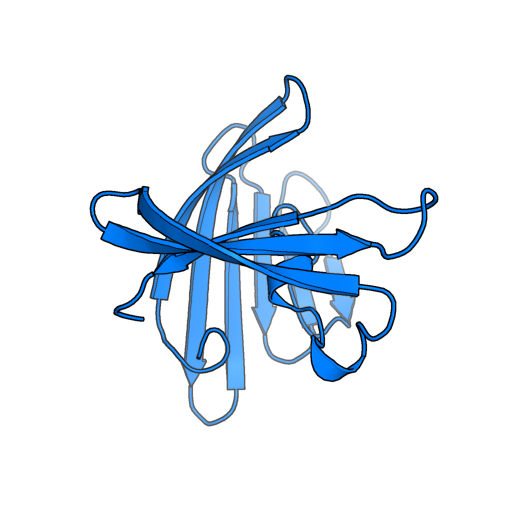. ILE A 1 102 ? 5.011 -15.871 -6.976 1.00 97.88 102 ILE A O 1
ATOM 847 N N . ALA A 1 103 ? 6.891 -14.703 -7.358 1.00 97.88 103 ALA A N 1
ATOM 848 C CA . ALA A 1 103 ? 6.246 -13.476 -7.778 1.00 97.88 103 ALA A CA 1
ATOM 849 C C . ALA A 1 103 ? 6.571 -13.172 -9.240 1.00 97.88 103 ALA A C 1
ATOM 851 O O . ALA A 1 103 ? 7.706 -13.352 -9.699 1.00 97.88 103 ALA A O 1
ATOM 852 N N . ARG A 1 104 ? 5.583 -12.654 -9.967 1.00 97.50 104 ARG A N 1
ATOM 853 C CA . ARG A 1 104 ? 5.792 -12.036 -11.271 1.00 97.50 104 ARG A CA 1
ATOM 854 C C . ARG A 1 104 ? 6.338 -10.630 -11.096 1.00 97.50 104 ARG A C 1
ATOM 856 O O . ARG A 1 104 ? 5.828 -9.855 -10.289 1.00 97.50 104 ARG A O 1
ATOM 863 N N . VAL A 1 105 ? 7.366 -10.301 -11.869 1.00 97.94 105 VAL A N 1
ATOM 864 C CA . VAL A 1 105 ? 8.011 -8.992 -11.829 1.00 97.94 105 VAL A CA 1
ATOM 865 C C . VAL A 1 105 ? 7.457 -8.136 -12.956 1.00 97.94 105 VAL A C 1
ATOM 867 O O . VAL A 1 105 ? 7.659 -8.454 -14.124 1.00 97.94 105 VAL A O 1
ATOM 870 N N . ILE A 1 106 ? 6.784 -7.038 -12.621 1.00 96.94 106 ILE A N 1
ATOM 871 C CA . ILE A 1 106 ? 6.248 -6.081 -13.595 1.00 96.94 106 ILE A CA 1
ATOM 872 C C . ILE A 1 106 ? 6.928 -4.731 -13.395 1.00 96.94 106 ILE A C 1
ATOM 874 O O . ILE A 1 106 ? 6.909 -4.174 -12.298 1.00 96.94 106 ILE A O 1
ATOM 878 N N . ARG A 1 107 ? 7.506 -4.169 -14.459 1.00 96.50 107 ARG A N 1
ATOM 879 C CA . ARG A 1 107 ? 8.000 -2.786 -14.456 1.00 96.50 107 ARG A CA 1
ATOM 880 C C . ARG A 1 107 ? 6.967 -1.856 -15.070 1.00 96.50 107 ARG A C 1
ATOM 882 O O . ARG A 1 107 ? 6.452 -2.133 -16.148 1.00 96.50 107 ARG A O 1
ATOM 889 N N . ILE A 1 108 ? 6.715 -0.736 -14.404 1.00 95.75 108 ILE A N 1
ATOM 890 C CA . ILE A 1 108 ? 5.855 0.346 -14.888 1.00 95.75 108 ILE A CA 1
ATOM 891 C C . ILE A 1 108 ? 6.770 1.526 -15.200 1.00 95.75 108 ILE A C 1
ATOM 893 O O . ILE A 1 108 ? 7.302 2.162 -14.290 1.00 95.75 108 ILE A O 1
ATOM 897 N N . VAL A 1 109 ? 6.999 1.780 -16.486 1.00 96.62 109 VAL A N 1
ATOM 898 C CA . VAL A 1 109 ? 7.999 2.746 -16.966 1.00 96.62 109 VAL A CA 1
ATOM 899 C C . VAL A 1 109 ? 7.291 3.886 -17.697 1.00 96.62 109 VAL A C 1
ATOM 901 O O . VAL A 1 109 ? 6.458 3.603 -18.562 1.00 96.62 109 VAL A O 1
ATOM 904 N N . PRO A 1 110 ? 7.556 5.161 -17.368 1.00 96.69 110 PRO A N 1
ATOM 905 C CA . PRO A 1 110 ? 6.979 6.274 -18.111 1.00 96.69 110 PRO A CA 1
ATOM 906 C C . PRO A 1 110 ? 7.493 6.283 -19.552 1.00 96.69 110 PRO A C 1
ATOM 908 O O . PRO A 1 110 ? 8.606 5.854 -19.845 1.00 96.69 110 PRO A O 1
ATOM 911 N N . ARG A 1 111 ? 6.665 6.777 -20.471 1.00 95.56 111 ARG A N 1
ATOM 912 C CA . ARG A 1 111 ? 7.037 6.969 -21.884 1.00 95.56 111 ARG A CA 1
ATOM 913 C C . ARG A 1 111 ? 7.799 8.279 -22.135 1.00 95.56 111 ARG A C 1
ATOM 915 O O . ARG A 1 111 ? 8.085 8.591 -23.285 1.00 95.56 111 ARG A O 1
ATOM 922 N N . ASP A 1 112 ? 8.084 9.038 -21.079 1.00 95.12 112 ASP A N 1
ATOM 923 C CA . ASP A 1 112 ? 8.864 10.277 -21.081 1.00 95.12 112 ASP A CA 1
ATOM 924 C C . ASP A 1 112 ? 9.851 10.298 -19.904 1.00 95.12 112 ASP A C 1
ATOM 926 O O . ASP A 1 112 ? 9.867 9.382 -19.081 1.00 95.12 112 ASP A O 1
ATOM 930 N N . ASP A 1 113 ? 10.631 11.375 -19.814 1.00 95.06 113 ASP A N 1
ATOM 931 C CA . ASP A 1 113 ? 11.695 11.546 -18.820 1.00 95.06 113 ASP A CA 1
ATOM 932 C C . ASP A 1 113 ? 11.263 12.367 -17.589 1.00 95.06 113 ASP A C 1
ATOM 934 O O . ASP A 1 113 ? 12.099 12.792 -16.793 1.00 95.06 113 ASP A O 1
ATOM 938 N N . PHE A 1 114 ? 9.963 12.629 -17.411 1.00 95.19 114 PHE A N 1
ATOM 939 C CA . PHE A 1 114 ? 9.470 13.559 -16.381 1.00 95.19 114 PHE A CA 1
ATOM 940 C C . PHE A 1 114 ? 8.925 12.867 -15.126 1.00 95.19 114 PHE A C 1
ATOM 942 O O . PHE A 1 114 ? 8.394 13.532 -14.234 1.00 95.19 114 PHE A O 1
ATOM 949 N N . ARG A 1 115 ? 8.984 11.532 -15.057 1.00 93.50 115 ARG A N 1
ATOM 950 C CA . ARG A 1 115 ? 8.282 10.727 -14.046 1.00 93.50 115 ARG A CA 1
ATOM 951 C C . ARG A 1 115 ? 9.163 9.594 -13.524 1.00 93.50 115 ARG A C 1
ATOM 953 O O . ARG A 1 115 ? 10.075 9.129 -14.200 1.00 93.50 115 ARG A O 1
ATOM 960 N N . TYR A 1 116 ? 8.865 9.118 -12.318 1.00 92.25 116 TYR A N 1
ATOM 961 C CA . TYR A 1 116 ? 9.520 7.934 -11.762 1.00 92.25 116 TYR A CA 1
ATOM 962 C C . TYR A 1 116 ? 8.902 6.640 -12.308 1.00 92.25 116 TYR A C 1
ATOM 964 O O . TYR A 1 116 ? 7.732 6.599 -12.697 1.00 92.25 116 TYR A O 1
ATOM 972 N N . GLN A 1 117 ? 9.703 5.575 -12.318 1.00 93.69 117 GLN A N 1
ATOM 973 C CA . GLN A 1 117 ? 9.278 4.214 -12.654 1.00 93.69 117 GLN A CA 1
ATOM 974 C C . GLN A 1 117 ? 8.974 3.400 -11.386 1.00 93.69 117 GLN A C 1
ATOM 976 O O . GLN A 1 117 ? 9.559 3.655 -10.335 1.00 93.69 117 GLN A O 1
ATOM 981 N N . TYR A 1 118 ? 8.142 2.366 -11.512 1.00 95.06 118 TYR A N 1
ATOM 982 C CA . TYR A 1 118 ? 7.925 1.350 -10.476 1.00 95.06 118 TYR A CA 1
ATOM 983 C C . TYR A 1 118 ? 8.416 -0.024 -10.937 1.00 95.06 118 TYR A C 1
ATOM 985 O O . TYR A 1 118 ? 8.399 -0.346 -12.127 1.00 95.06 118 TYR A O 1
ATOM 993 N N . MET A 1 119 ? 8.812 -0.858 -9.978 1.00 96.25 119 MET A N 1
ATOM 994 C CA . MET A 1 119 ? 9.004 -2.293 -10.168 1.00 96.25 119 MET A CA 1
ATOM 995 C C . MET A 1 119 ? 8.209 -3.019 -9.091 1.00 96.25 119 MET A C 1
ATOM 997 O O . MET A 1 119 ? 8.382 -2.748 -7.906 1.00 96.25 119 MET A O 1
ATOM 1001 N N . LEU A 1 120 ? 7.305 -3.892 -9.520 1.00 95.88 120 LEU A N 1
ATOM 1002 C CA . LEU A 1 120 ? 6.374 -4.609 -8.663 1.00 95.88 120 LEU A CA 1
ATOM 1003 C C . LEU A 1 120 ? 6.699 -6.094 -8.698 1.00 95.88 120 LEU A C 1
ATOM 1005 O O . LEU A 1 120 ? 6.916 -6.652 -9.772 1.00 95.88 120 LEU A O 1
ATOM 1009 N N . TRP A 1 121 ? 6.671 -6.725 -7.531 1.00 96.75 121 TRP A N 1
ATOM 1010 C CA . TRP A 1 121 ? 6.663 -8.173 -7.389 1.00 96.75 121 TRP A CA 1
ATOM 1011 C C . TRP A 1 121 ? 5.274 -8.567 -6.915 1.00 96.75 121 TRP A C 1
ATOM 1013 O O . TRP A 1 121 ? 4.883 -8.231 -5.801 1.00 96.75 121 TRP A O 1
ATOM 1023 N N . ILE A 1 122 ? 4.524 -9.228 -7.787 1.00 94.81 122 ILE A N 1
ATOM 1024 C CA . ILE A 1 122 ? 3.137 -9.620 -7.549 1.00 94.81 122 ILE A CA 1
ATOM 1025 C C . ILE A 1 122 ? 3.127 -11.131 -7.357 1.00 94.81 122 ILE A C 1
ATOM 1027 O O . ILE A 1 122 ? 3.565 -11.853 -8.251 1.00 94.81 122 ILE A O 1
ATOM 1031 N N . ASP A 1 123 ? 2.687 -11.597 -6.192 1.00 95.06 123 ASP A N 1
ATOM 1032 C CA . ASP A 1 123 ? 2.541 -13.028 -5.906 1.00 95.06 123 ASP A CA 1
ATOM 1033 C C . ASP A 1 123 ? 1.672 -13.699 -6.982 1.00 95.06 123 ASP A C 1
ATOM 1035 O O . ASP A 1 123 ? 0.638 -13.162 -7.367 1.00 95.06 123 ASP A O 1
ATOM 1039 N N . GLU A 1 124 ? 2.100 -14.842 -7.522 1.00 94.38 124 GLU A N 1
ATOM 1040 C CA . GLU A 1 124 ? 1.326 -15.523 -8.572 1.00 94.38 124 GLU A CA 1
ATOM 1041 C C . GLU A 1 124 ? 0.118 -16.292 -8.021 1.00 94.38 124 GLU A C 1
ATOM 1043 O O . GLU A 1 124 ? -0.751 -16.696 -8.796 1.00 94.38 124 GLU A O 1
ATOM 1048 N N . GLU A 1 125 ? 0.065 -1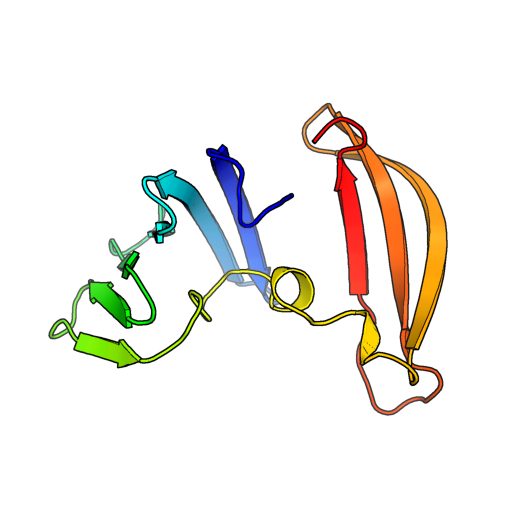6.510 -6.707 1.00 90.88 125 GLU A N 1
ATOM 1049 C CA . GLU A 1 125 ? -0.980 -17.308 -6.064 1.00 90.88 125 GLU A CA 1
ATOM 1050 C C . GLU A 1 125 ? -2.147 -16.482 -5.493 1.00 90.88 125 GLU A C 1
ATOM 1052 O O . GLU A 1 125 ? -3.206 -17.065 -5.256 1.00 90.88 125 GLU A O 1
ATOM 1057 N N . ASN A 1 126 ? -1.990 -15.165 -5.282 1.00 80.00 126 ASN A N 1
ATOM 1058 C CA . ASN A 1 126 ? -2.962 -14.310 -4.574 1.00 80.00 126 ASN A CA 1
ATOM 1059 C C . ASN A 1 126 ? -3.308 -13.007 -5.311 1.00 80.00 126 ASN A C 1
ATOM 1061 O O . ASN A 1 126 ? -2.398 -12.387 -5.900 1.00 80.00 126 ASN A O 1
#

InterPro domains:
  IPR005588 MucB/RseB [PTHR38782] (1-126)
  IPR033434 MucB/RseB, N-terminal [PF03888] (1-126)
  IPR033434 MucB/RseB, N-terminal [cd16327] (1-126)

Secondary structure (DSSP, 8-state):
-TTTS-EEEEEEEEETTEEEEEEEEEEEETTEEEEEEEE-SSS--EEEEETTEEEEEESEEEEEEE-SS--SSS-GGGG--GGG-TTEEEEEEEEEEETTEEEEEEEEEESSSSS--EEEEEES--

Organism: Glaesserella parasuis (NCBI:txid738)

Sequence (126 aa):
AHQTLNYEQLYIFQKGDDVTSLRYRHAYDNGQEYAQLLHLDATREEMILREDVVGYFGDYQPFSLKTPHILDDFPTVVYSNFSQLEGYAFLDNGKSRVADRIARVIRIVPRDDFRYQYMLWIDEEN

Foldseek 3Di:
DVQADWDKDWDWFDDPPDIWIWIKTWDDDPNWIWIKIWTPDDWTWIWIDTHQKIWTDTPDDIDIDRHRDDPPRDDVVVVDPVVPVPQWDKDFPQWDADPNAIFTWIKTGGVDDPDDIDIDTHGPPD

Radius of gyration: 16.21 Å; chains: 1; bounding box: 39×32×42 Å

pLDDT: mean 92.96, std 5.88, range [55.12, 97.94]

=== Feature glossary ===
Legend for the data blocks above and below:

— What the protein is —

The amino-acid sequence is the protein's primary structure: the linear order of residues from the N-terminus to the C-terminus, written in one-letter code. Everything else here — the 3D coordinates, the secondary structure, the domain annotations — is ultimately a consequence of this string.

Functional annotations link the protein to curated databases. InterPro entries identify conserved domains and families by matching the sequence against member-database signatures (Pfam, PROSITE, CDD, …). Gene Ontology (GO) terms describe molecular function, biological process, and cellular component in a controlled vocabulary. CATH places the structure in a hierarchical fold classification (Class/Architecture/Topology/Homologous-superfamily). The organism is the source species.

— Where its atoms are —

Atomic coordinates in PDBx/mmCIF format — the same representation the Protein Data Bank distributes. Each line of the _atom_site loop places one backbone atom in Cartesian space (units: ångströms, origin: arbitrary).

The six renders are orthographic views along the three Cartesian axes in both directions. Representation (cartoon, sticks, or surface) and color scheme (sequence-rainbow or by-chain) vary across proteins so the training set covers all the common visualization conventions.

— Local backbone conformation —

Eight-state secondary structure (DSSP): H is the canonical α-helix, G the tighter 3₁₀-helix, I the wider π-helix; E/B are β-structure, T and S are turns and bends, and '-' is everything else. DSSP derives these from the pattern of main-chain N–H···O=C hydrogen bonds, not from the sequence.

Three-state secondary structure (P-SEA) collapses the eight DSSP classes into helix (a), strand (b), and coil (c). P-SEA assigns these from Cα geometry alone — distances and angles — without requiring backbone oxygens, so it works on any Cα trace.

φ (phi) and ψ (psi) are the two rotatable backbone dihedrals per residue: φ is the C(i-1)–N–Cα–C torsion, ψ is the N–Cα–C–N(i+1) torsion, both in degrees on (−180°, 180°]. α-helical residues cluster near (−60°, −45°); β-strand residues near (−120°, +130°). A Ramachandran plot is simply a scatter of (φ, ψ) for every residue.

— Global shape and packing —

The geometric summary reports three shape descriptors. Rg (radius of gyration) measures how spread out the Cα atoms are about their centre of mass; compact globular proteins have small Rg, elongated or unfolded ones large. Cα contacts (<8 Å, |i−j|>4) count long-range residue pairs in spatial proximity — high for tightly packed folds, near zero f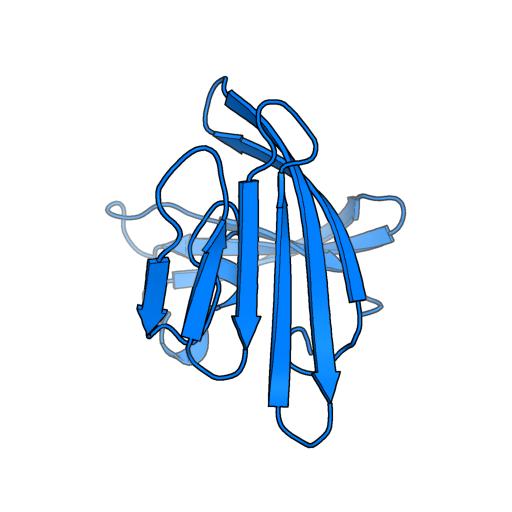or rods or random coil. The bounding-box extents give the protein's footprint along x, y, z in Å.

SASA measures how much of the protein is reachable by solvent. It is computed by rolling a water-sized probe over the atomic surface and summing the exposed area (Å²). Per-residue SASA distinguishes core (buried, low SASA) from surface (exposed, high SASA) residues; total SASA is a whole-molecule size measure.

Plot images: a contact map (which residues are close in 3D, as an N×N binary image), a Ramachandran scatter (backbone torsion angles, revealing secondary-structure composition at a glance), and — for AlphaFold structures — a PAE heatmap (pairwise prediction confidence).

— Structural neighborhood —

A 3Di character summarizes, for each residue, the relative orientation of the Cα frame of its nearest spatial neigh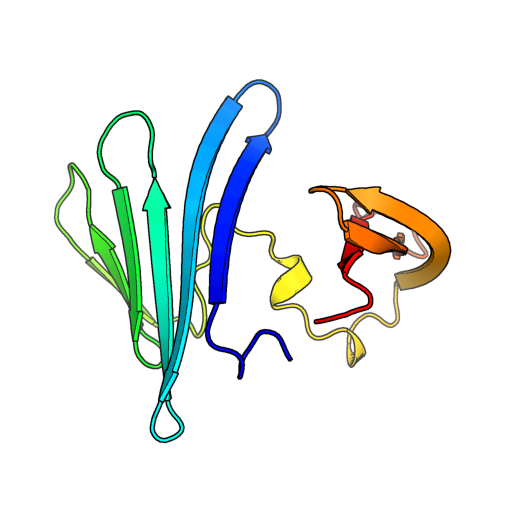bor. Because it encodes fold topology rather than chemistry, 3Di alignments detect remote structural similarity that sequence alignment misses.

The Foldseek neighbor list gives the closest experimentally determined structures in the PDB, ranked by structural alignment. TM-score near 1 means near-identical fold; near 0.3 means only rough topology match. This is how one finds what a novel AlphaFold prediction most resembles in the solved-structure universe.

— Confidence and disorder —

For AlphaFold models, the B-factor field carries pLDDT — the model's own estimate of local accuracy on a 0–100 scale. Regions with pLDDT<50 should be treated as essentially unmodeled; they often correspond to intrinsically disordered segments.

Crystallographic B-factors measure how much each atom's electron density is smeared out, in Å². They rise in mobile loops and surface residues and fall in the buried interior. In AlphaFold models this column is repurposed to hold pLDDT instead.

Predicted Aligned Error (PAE) is an AlphaFold confidence matrix: entry (i, j) is the expected error in the position of residue j, in ångströms, when the prediction is superimposed on the true structure at residue i. Low PAE within a block of residues means that block is internally rigid and well-predicted; high PAE between two blocks means their relative placement is uncertain even if each block individually is confident.